Protein AF-A0A1Y1Q2P5-F1 (afdb_monomer_lite)

Radius of gyration: 17.31 Å; chains: 1; bounding box: 38×25×51 Å

pLDDT: mean 95.37, std 5.56, range [65.38, 98.75]

Sequence (125 aa):
LTSDKMLFQQLAELGGQLVKIHLMEAEIENDCSFPIKGSNLVEKLAYKEEKVYINQTQYFDHVTPEVWEFHIGGYQVGEKWLKDRKGRVLSFEDCSRYLYILAAIEQTRELMEKIDEMIGEFPIK

Secondary structure (DSSP, 8-state):
-TT-HHHHHHHHHHHHHHHHHHTT-S------B----S--B----EEETTEEESSSS-EEBS--HHHHT-EETTEEHHHHHHHTTTT-BPPHHHHHHHHHHHHHHHHHHHHHHHHHHHH-SSS--

Structure (mmCIF, N/CA/C/O backbone):
data_AF-A0A1Y1Q2P5-F1
#
_entry.id   AF-A0A1Y1Q2P5-F1
#
loop_
_atom_site.group_PDB
_atom_site.id
_atom_site.type_symbol
_atom_site.label_atom_id
_atom_site.label_alt_id
_atom_site.label_comp_id
_atom_site.label_asym_id
_atom_site.label_entity_id
_atom_site.label_seq_id
_atom_site.pdbx_PDB_ins_code
_atom_site.Cartn_x
_atom_site.Cartn_y
_atom_site.Cartn_z
_atom_site.occupancy
_atom_site.B_iso_or_equiv
_atom_site.auth_seq_id
_atom_site.auth_comp_id
_atom_site.auth_asym_id
_atom_site.auth_atom_id
_atom_site.pdbx_PDB_model_num
ATOM 1 N N . LEU A 1 1 ? 12.233 0.384 -29.157 1.00 71.00 1 LEU A N 1
ATOM 2 C CA . LEU A 1 1 ? 12.372 -0.420 -27.920 1.00 71.00 1 LEU A CA 1
ATOM 3 C C . LEU A 1 1 ? 13.257 -1.651 -28.103 1.00 71.00 1 LEU A C 1
ATOM 5 O O . LEU A 1 1 ? 14.401 -1.588 -27.705 1.00 71.00 1 LEU A O 1
ATOM 9 N N . THR A 1 2 ? 12.814 -2.741 -28.740 1.00 75.25 2 THR A N 1
ATOM 10 C CA . THR A 1 2 ? 13.632 -3.976 -28.847 1.00 75.25 2 THR A CA 1
ATOM 11 C C . THR A 1 2 ? 14.865 -3.851 -29.752 1.00 75.25 2 THR A C 1
ATOM 13 O O . THR A 1 2 ? 15.754 -4.697 -29.697 1.00 75.25 2 THR A O 1
ATOM 16 N N . SER A 1 3 ? 14.930 -2.803 -30.579 1.00 84.44 3 SER A N 1
ATOM 17 C CA . SER A 1 3 ? 16.108 -2.463 -31.388 1.00 84.44 3 SER A CA 1
ATOM 18 C C . SER A 1 3 ? 17.215 -1.774 -30.580 1.00 84.44 3 SER A C 1
ATOM 20 O O . SER A 1 3 ? 18.377 -1.857 -30.972 1.00 84.44 3 SER A O 1
ATOM 22 N N . ASP A 1 4 ? 16.872 -1.137 -29.455 1.00 90.31 4 ASP A N 1
ATOM 23 C CA . ASP A 1 4 ? 17.832 -0.574 -28.505 1.00 90.31 4 ASP A CA 1
ATOM 24 C C . ASP A 1 4 ? 18.022 -1.568 -27.354 1.00 90.31 4 ASP A C 1
ATOM 26 O O . ASP A 1 4 ? 17.183 -1.712 -26.462 1.00 90.31 4 ASP A O 1
ATOM 30 N N . LYS A 1 5 ? 19.135 -2.303 -27.404 1.00 92.44 5 LYS A N 1
ATOM 31 C CA . LYS A 1 5 ? 19.433 -3.351 -26.423 1.00 92.44 5 LYS A CA 1
ATOM 32 C C . LYS A 1 5 ? 19.681 -2.794 -25.027 1.00 92.44 5 LYS A C 1
ATOM 34 O O . LYS A 1 5 ? 19.350 -3.482 -24.065 1.00 92.44 5 LYS A O 1
ATOM 39 N N . MET A 1 6 ? 20.274 -1.606 -24.922 1.00 92.69 6 MET A N 1
ATOM 40 C CA . MET A 1 6 ? 20.595 -1.011 -23.628 1.00 92.69 6 MET A CA 1
ATOM 41 C C . MET A 1 6 ? 19.301 -0.582 -22.942 1.00 92.69 6 MET A C 1
ATOM 43 O O . MET A 1 6 ? 19.032 -1.027 -21.828 1.00 92.69 6 MET A O 1
ATOM 47 N N . LEU A 1 7 ? 18.451 0.155 -23.660 1.00 92.56 7 LEU A N 1
ATOM 48 C CA . LEU A 1 7 ? 17.138 0.554 -23.163 1.00 92.56 7 LEU A CA 1
ATOM 49 C C . LEU A 1 7 ? 16.291 -0.666 -22.770 1.00 92.56 7 LEU A C 1
ATOM 51 O O . LEU A 1 7 ? 15.708 -0.703 -21.689 1.00 92.56 7 LEU A O 1
ATOM 55 N N . PHE A 1 8 ? 16.256 -1.706 -23.610 1.00 93.81 8 PHE A N 1
ATOM 56 C CA . PHE A 1 8 ? 15.522 -2.934 -23.294 1.00 93.81 8 PHE A CA 1
ATOM 57 C C . PHE A 1 8 ? 16.014 -3.601 -22.001 1.00 93.81 8 PHE A C 1
ATOM 59 O O . PHE A 1 8 ? 15.196 -4.036 -21.193 1.00 93.81 8 PHE A O 1
ATOM 66 N N . GLN A 1 9 ? 17.332 -3.691 -21.797 1.00 94.88 9 GLN A N 1
ATOM 67 C CA . GLN A 1 9 ? 17.907 -4.296 -20.593 1.00 94.88 9 GLN A CA 1
ATOM 68 C C . GLN A 1 9 ? 17.539 -3.517 -19.330 1.00 94.88 9 GLN A C 1
ATOM 70 O O . GLN A 1 9 ? 17.131 -4.132 -18.346 1.00 94.88 9 GLN A O 1
ATOM 75 N N . GLN A 1 10 ? 17.628 -2.188 -19.369 1.00 95.31 10 GLN A N 1
ATOM 76 C CA . GLN A 1 10 ? 17.295 -1.353 -18.217 1.00 95.31 10 GLN A CA 1
ATOM 77 C C . GLN A 1 10 ? 15.798 -1.445 -17.866 1.00 95.31 10 GLN A C 1
ATOM 79 O O . GLN A 1 10 ? 15.442 -1.613 -16.701 1.00 95.31 10 GLN A O 1
ATOM 84 N N . LEU A 1 11 ? 14.911 -1.450 -18.867 1.00 95.69 11 LEU A N 1
ATOM 85 C CA . LEU A 1 11 ? 13.475 -1.650 -18.635 1.00 95.69 11 LEU A CA 1
ATOM 86 C C . LEU A 1 11 ? 13.151 -3.052 -18.110 1.00 95.69 11 LEU A C 1
ATOM 88 O O . LEU A 1 11 ? 12.273 -3.201 -17.263 1.00 95.69 11 LEU A O 1
ATOM 92 N N . ALA A 1 12 ? 13.849 -4.085 -18.589 1.00 96.50 12 ALA A N 1
ATOM 93 C CA . ALA A 1 12 ? 13.680 -5.444 -18.082 1.00 96.50 12 ALA A CA 1
ATOM 94 C C . ALA A 1 12 ? 14.093 -5.553 -16.605 1.00 96.50 12 ALA A C 1
ATOM 96 O O . ALA A 1 12 ? 13.442 -6.263 -15.838 1.00 96.50 12 ALA A O 1
ATOM 97 N N . GLU A 1 13 ? 15.135 -4.829 -16.192 1.00 97.56 13 GLU A N 1
ATOM 98 C CA . GLU A 1 13 ? 15.560 -4.755 -14.794 1.00 97.56 13 GLU A CA 1
ATOM 99 C C . GLU A 1 13 ? 14.506 -4.070 -13.913 1.00 97.56 13 GLU A C 1
ATOM 101 O O . GLU A 1 13 ? 14.092 -4.650 -12.907 1.00 97.56 13 GLU A O 1
ATOM 106 N N . LEU A 1 14 ? 14.005 -2.897 -14.318 1.00 97.69 14 LEU A N 1
ATOM 107 C CA . LEU A 1 14 ? 12.938 -2.183 -13.599 1.00 97.69 14 LEU A CA 1
ATOM 108 C C . LEU A 1 14 ? 11.642 -3.008 -13.529 1.00 97.69 14 LEU A C 1
ATOM 110 O O . LEU A 1 14 ? 11.034 -3.137 -12.465 1.00 97.69 14 LEU A O 1
ATOM 114 N N . GLY A 1 15 ? 11.253 -3.649 -14.633 1.00 97.50 15 GLY A N 1
ATOM 115 C CA . GLY A 1 15 ? 10.113 -4.566 -14.669 1.00 97.50 15 GLY A CA 1
ATOM 116 C C . GLY A 1 15 ? 10.299 -5.773 -13.745 1.00 97.50 15 GLY A C 1
ATOM 117 O O . GLY A 1 15 ? 9.358 -6.192 -13.073 1.00 97.50 15 GLY A O 1
ATOM 118 N N . GLY A 1 16 ? 11.520 -6.302 -13.643 1.00 98.19 16 GLY A N 1
ATOM 119 C CA . GLY A 1 16 ? 11.857 -7.359 -12.692 1.00 98.19 16 GLY A CA 1
ATOM 120 C C . GLY A 1 16 ? 11.700 -6.931 -11.230 1.00 98.19 16 GLY A C 1
ATOM 121 O O . GLY A 1 16 ? 11.269 -7.738 -10.405 1.00 98.19 16 GLY A O 1
ATOM 122 N N . GLN A 1 17 ? 12.000 -5.671 -10.900 1.00 98.12 17 GLN A N 1
ATOM 123 C CA . GLN A 1 17 ? 11.771 -5.119 -9.559 1.00 98.12 17 GLN A CA 1
ATOM 124 C C . GLN A 1 17 ? 10.273 -5.024 -9.246 1.00 98.12 17 GLN A C 1
ATOM 126 O O . GLN A 1 17 ? 9.847 -5.511 -8.198 1.00 98.12 17 GLN A O 1
ATOM 131 N N . LEU A 1 18 ? 9.467 -4.506 -10.181 1.00 97.88 18 LEU A N 1
ATOM 132 C CA . LEU A 1 18 ? 8.003 -4.470 -10.052 1.00 97.88 18 LEU A CA 1
ATOM 133 C C . LEU A 1 18 ? 7.414 -5.864 -9.797 1.00 97.88 18 LEU A C 1
ATOM 135 O O . LEU A 1 18 ? 6.610 -6.033 -8.883 1.00 97.88 18 LEU A O 1
ATOM 139 N N . VAL A 1 19 ? 7.860 -6.879 -10.548 1.00 98.19 19 VAL A N 1
ATOM 140 C CA . VAL A 1 19 ? 7.408 -8.269 -10.360 1.00 98.19 19 VAL A CA 1
ATOM 141 C C . VAL A 1 19 ? 7.696 -8.761 -8.941 1.00 98.19 19 VAL A C 1
ATOM 143 O O . VAL A 1 19 ? 6.795 -9.289 -8.292 1.00 98.19 19 VAL A O 1
ATOM 146 N N . LYS A 1 20 ? 8.916 -8.562 -8.429 1.00 98.31 20 LYS A N 1
ATOM 147 C CA . LYS A 1 20 ? 9.279 -8.989 -7.066 1.00 98.31 20 LYS A CA 1
ATOM 148 C C . LYS A 1 20 ? 8.437 -8.292 -5.999 1.00 98.31 20 LYS A C 1
ATOM 150 O O . LYS A 1 20 ? 7.997 -8.943 -5.055 1.00 98.31 20 LYS A O 1
ATOM 155 N N . ILE A 1 21 ? 8.185 -6.992 -6.157 1.00 97.75 21 ILE A N 1
ATOM 156 C CA . ILE A 1 21 ? 7.339 -6.216 -5.241 1.00 97.75 21 ILE A CA 1
ATOM 157 C C . ILE A 1 21 ? 5.902 -6.751 -5.264 1.00 97.75 21 ILE A C 1
ATOM 159 O O . ILE A 1 21 ? 5.322 -7.020 -4.214 1.00 97.75 21 ILE A O 1
ATOM 163 N N . HIS A 1 22 ? 5.317 -6.976 -6.442 1.00 96.06 22 HIS A N 1
ATOM 164 C CA . HIS A 1 22 ? 3.927 -7.445 -6.556 1.00 96.06 22 HIS A CA 1
ATOM 165 C C . HIS A 1 22 ? 3.729 -8.909 -6.149 1.00 96.06 22 HIS A C 1
ATOM 167 O O . HIS A 1 22 ? 2.619 -9.286 -5.774 1.00 96.06 22 HIS A O 1
ATOM 173 N N . LEU A 1 23 ? 4.791 -9.717 -6.159 1.00 97.19 23 LEU A N 1
ATOM 174 C CA . LEU A 1 23 ? 4.808 -11.062 -5.574 1.00 97.19 23 LEU A CA 1
ATOM 175 C C . LEU A 1 23 ? 5.082 -11.068 -4.061 1.00 97.19 23 LEU A C 1
ATOM 177 O O . LEU A 1 23 ? 5.024 -12.127 -3.441 1.00 97.19 23 LEU A O 1
ATOM 181 N N . MET A 1 24 ? 5.332 -9.902 -3.457 1.00 95.88 24 MET A N 1
ATOM 182 C CA . MET A 1 24 ? 5.745 -9.752 -2.059 1.00 95.88 24 MET A CA 1
ATOM 183 C C . MET A 1 24 ? 7.078 -10.444 -1.718 1.00 95.88 24 MET A C 1
ATOM 185 O O . MET A 1 24 ? 7.297 -10.867 -0.585 1.00 95.88 24 MET A O 1
ATOM 189 N N . GLU A 1 25 ? 7.970 -10.571 -2.699 1.00 96.56 25 GLU A N 1
ATOM 190 C CA . GLU A 1 25 ? 9.293 -11.197 -2.559 1.00 96.56 25 GLU A CA 1
ATOM 191 C C . GLU A 1 25 ? 10.408 -10.170 -2.307 1.00 96.56 25 GLU A C 1
ATOM 193 O O . GLU A 1 25 ? 11.544 -10.541 -2.015 1.00 96.56 25 GLU A O 1
ATOM 198 N N . ALA A 1 26 ? 10.104 -8.877 -2.441 1.00 95.69 26 ALA A N 1
ATOM 199 C CA . ALA A 1 26 ? 11.033 -7.794 -2.149 1.00 95.69 26 ALA A CA 1
ATOM 200 C C . ALA A 1 26 ? 10.927 -7.358 -0.682 1.00 95.69 26 ALA A C 1
ATOM 202 O O . ALA A 1 26 ? 9.825 -7.150 -0.175 1.00 95.69 26 ALA A O 1
ATOM 203 N N . GLU A 1 27 ? 12.066 -7.151 -0.027 1.00 93.00 27 GLU A N 1
ATOM 204 C CA . GLU A 1 27 ? 12.124 -6.404 1.229 1.00 93.00 27 GLU A CA 1
ATOM 205 C C . GLU A 1 27 ? 12.022 -4.910 0.904 1.00 93.00 27 GLU A C 1
ATOM 207 O O . GLU A 1 27 ? 12.857 -4.375 0.175 1.00 93.00 27 GLU A O 1
ATOM 212 N N . ILE A 1 28 ? 10.970 -4.257 1.398 1.00 92.75 28 ILE A N 1
ATOM 213 C CA . ILE A 1 28 ? 10.696 -2.838 1.152 1.00 92.75 28 ILE A CA 1
ATOM 214 C C . ILE A 1 28 ? 10.493 -2.115 2.478 1.00 92.75 28 ILE A C 1
ATOM 216 O O . ILE A 1 28 ? 9.847 -2.637 3.391 1.00 92.75 28 ILE A O 1
ATOM 220 N N . GLU A 1 29 ? 11.060 -0.916 2.576 1.00 89.00 29 GLU A N 1
ATOM 221 C CA . GLU A 1 29 ? 10.822 -0.028 3.709 1.00 89.00 29 GLU A CA 1
ATOM 222 C C . GLU A 1 29 ? 9.381 0.485 3.681 1.00 89.00 29 GLU A C 1
ATOM 224 O O . GLU A 1 29 ? 8.762 0.612 2.622 1.00 89.00 29 GLU A O 1
ATOM 229 N N . ASN A 1 30 ? 8.827 0.720 4.868 1.00 86.44 30 ASN A N 1
ATOM 230 C CA . ASN A 1 30 ? 7.452 1.150 5.026 1.00 86.44 30 ASN A CA 1
ATOM 231 C C . ASN A 1 30 ? 7.320 2.116 6.199 1.00 86.44 30 ASN A C 1
ATOM 233 O O . ASN A 1 30 ? 7.515 1.718 7.348 1.00 86.44 30 ASN A O 1
ATOM 237 N N . ASP A 1 31 ? 6.918 3.345 5.897 1.00 91.75 31 ASP A N 1
ATOM 238 C CA . ASP A 1 31 ? 6.654 4.376 6.901 1.00 91.75 31 ASP A CA 1
ATOM 239 C C . ASP A 1 31 ? 5.249 4.256 7.514 1.00 91.75 31 ASP A C 1
ATOM 241 O O . ASP A 1 31 ? 4.975 4.801 8.588 1.00 91.75 31 ASP A O 1
ATOM 245 N N . CYS A 1 32 ? 4.346 3.509 6.868 1.00 96.88 32 CYS A N 1
ATOM 246 C CA . CYS A 1 32 ? 3.007 3.271 7.388 1.00 96.88 32 CYS A CA 1
ATOM 247 C C . CYS A 1 32 ? 3.045 2.372 8.627 1.00 96.88 32 CYS A C 1
ATOM 249 O O . CYS A 1 32 ? 3.832 1.429 8.740 1.00 96.88 32 CYS A O 1
ATOM 251 N N . SER A 1 33 ? 2.101 2.587 9.541 1.00 97.44 33 SER A N 1
ATOM 252 C CA . SER A 1 33 ? 1.968 1.755 10.741 1.00 97.44 33 SER A CA 1
ATOM 253 C C . SER A 1 33 ? 0.510 1.471 11.093 1.00 97.44 33 SER A C 1
ATOM 255 O O . SER A 1 33 ? -0.402 2.117 10.592 1.00 97.44 33 SER A O 1
ATOM 257 N N . PHE A 1 34 ? 0.268 0.485 11.961 1.00 98.06 34 PHE A N 1
ATOM 258 C CA . PHE A 1 34 ? -1.063 0.191 12.509 1.00 98.06 34 PHE A CA 1
ATOM 259 C C . PHE A 1 34 ? -1.011 0.215 14.048 1.00 98.06 34 PHE A C 1
ATOM 261 O O . PHE A 1 34 ? -0.923 -0.839 14.686 1.00 98.06 34 PHE A O 1
ATOM 268 N N . PRO A 1 35 ? -0.972 1.411 14.669 1.00 97.50 35 PRO A N 1
ATOM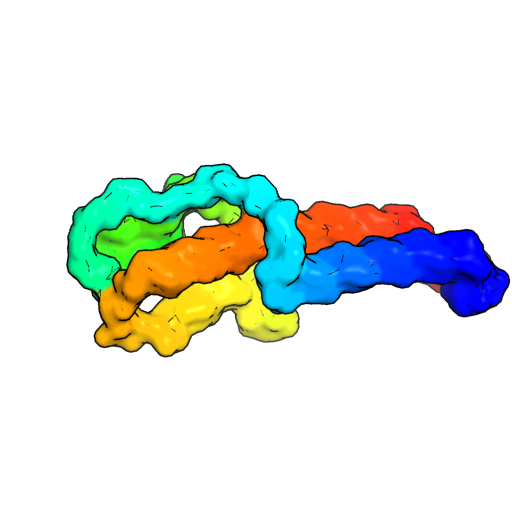 269 C CA . PRO A 1 35 ? -0.517 1.554 16.055 1.00 97.50 35 PRO A CA 1
ATOM 270 C C . PRO A 1 35 ? -1.605 1.278 17.103 1.00 97.50 35 PRO A C 1
ATOM 272 O O . PRO A 1 35 ? -1.299 0.965 18.257 1.00 97.50 35 PRO A O 1
ATOM 275 N N . ILE A 1 36 ? -2.884 1.396 16.735 1.00 97.88 36 ILE A N 1
ATOM 276 C CA . ILE A 1 36 ? -3.994 1.338 17.693 1.00 97.88 36 ILE A CA 1
ATOM 277 C C . ILE A 1 36 ? -4.495 -0.100 17.855 1.00 97.88 36 ILE A C 1
ATOM 279 O O . ILE A 1 36 ? -5.106 -0.675 16.952 1.00 97.88 36 ILE A O 1
ATOM 283 N N . LYS A 1 37 ? -4.293 -0.669 19.047 1.00 96.12 37 LYS A N 1
ATOM 284 C CA . LYS A 1 37 ? -4.867 -1.969 19.432 1.00 96.12 37 LYS A CA 1
ATOM 285 C C . LYS A 1 37 ? -6.387 -1.872 19.583 1.00 96.12 37 LYS A C 1
ATOM 287 O O . LYS A 1 37 ? -6.906 -0.867 20.061 1.00 96.12 37 LYS A O 1
ATOM 292 N N . GLY A 1 38 ? -7.094 -2.945 19.244 1.00 96.94 38 GLY A N 1
ATOM 293 C CA . GLY A 1 38 ? -8.550 -2.989 19.325 1.00 96.94 38 GLY A CA 1
ATOM 294 C C . GLY A 1 38 ? -9.124 -4.269 18.729 1.00 96.94 38 GLY A C 1
ATOM 295 O O . GLY A 1 38 ? -8.476 -5.313 18.756 1.00 96.94 38 GLY A O 1
ATOM 296 N N . SER A 1 39 ? -10.349 -4.185 18.208 1.00 97.69 39 SER A N 1
ATOM 297 C CA . SER A 1 39 ? -11.070 -5.330 17.636 1.00 97.69 39 SER A CA 1
ATOM 298 C C . SER A 1 39 ? -10.496 -5.802 16.304 1.00 97.69 39 SER A C 1
ATOM 300 O O . SER A 1 39 ? -10.765 -6.930 15.903 1.00 97.69 39 SER A O 1
ATOM 302 N N . ASN A 1 40 ? -9.766 -4.932 15.600 1.00 98.12 40 ASN A N 1
ATOM 303 C CA . ASN A 1 40 ? -9.316 -5.102 14.218 1.00 98.12 40 ASN A CA 1
ATOM 304 C C . ASN A 1 40 ? -10.467 -5.388 13.237 1.00 98.12 40 ASN A C 1
ATOM 306 O O . ASN A 1 40 ? -10.238 -5.889 12.137 1.00 98.12 40 ASN A O 1
ATOM 310 N N . LEU A 1 41 ? -11.710 -5.095 13.627 1.00 98.56 41 LEU A N 1
ATOM 311 C CA . LEU A 1 41 ? -12.880 -5.287 12.784 1.00 98.56 41 LEU A CA 1
ATOM 312 C C . LEU A 1 41 ? -12.935 -4.173 11.738 1.00 98.56 41 LEU A C 1
ATOM 314 O O . LEU A 1 41 ? -12.930 -2.990 12.087 1.00 98.56 41 LEU A O 1
ATOM 318 N N . VAL A 1 42 ? -13.018 -4.557 10.465 1.00 98.62 42 VAL A N 1
ATOM 319 C CA . VAL A 1 42 ? -13.252 -3.615 9.368 1.00 98.62 42 VAL A CA 1
ATOM 320 C C . VAL A 1 42 ? -14.745 -3.309 9.294 1.00 98.62 42 VAL A C 1
ATOM 322 O O . VAL A 1 42 ? -15.540 -4.136 8.850 1.00 98.62 42 VAL A O 1
ATOM 325 N N . GLU A 1 43 ? -15.141 -2.113 9.709 1.00 98.19 43 GLU A N 1
ATOM 326 C CA . GLU A 1 43 ? -16.546 -1.704 9.794 1.00 98.19 43 GLU A CA 1
ATOM 327 C C . GLU A 1 43 ? -16.882 -0.633 8.763 1.00 98.19 43 GLU A C 1
ATOM 329 O O . GLU A 1 43 ? -17.721 -0.825 7.875 1.00 98.19 43 GLU A O 1
ATOM 334 N N . LYS A 1 44 ? -16.218 0.516 8.878 1.00 96.88 44 LYS A N 1
ATOM 335 C CA . LYS A 1 44 ? -16.445 1.681 8.035 1.00 96.88 44 LYS A CA 1
ATOM 336 C C . LYS A 1 44 ? -15.113 2.357 7.783 1.00 96.88 44 LYS A C 1
ATOM 338 O O . LYS A 1 44 ? -14.468 2.818 8.718 1.00 96.88 44 LYS A O 1
ATOM 343 N N . LEU A 1 45 ? -14.765 2.438 6.504 1.00 97.81 45 LEU A N 1
ATOM 344 C CA . LEU A 1 45 ? -13.568 3.135 6.074 1.00 97.81 45 LEU A CA 1
ATOM 345 C C . LEU A 1 45 ? -13.775 4.645 6.137 1.00 97.81 45 LEU A C 1
ATOM 347 O O . LEU A 1 45 ? -14.850 5.146 5.788 1.00 97.81 45 LEU A O 1
ATOM 351 N N . ALA A 1 46 ? -12.742 5.355 6.568 1.00 98.19 46 ALA A N 1
ATOM 352 C CA . ALA A 1 46 ? -12.637 6.799 6.440 1.00 98.19 46 ALA A CA 1
ATOM 353 C C . ALA A 1 46 ? -11.169 7.173 6.251 1.00 98.19 46 ALA A C 1
ATOM 355 O O . ALA A 1 46 ? -10.309 6.638 6.945 1.00 98.19 46 ALA A O 1
ATOM 356 N N . TYR A 1 47 ? -10.898 8.098 5.340 1.00 98.56 47 TYR A N 1
ATOM 357 C CA . TYR A 1 47 ? -9.566 8.655 5.151 1.00 98.56 47 TYR A CA 1
ATOM 358 C C . TYR A 1 47 ? -9.556 10.115 5.597 1.00 98.56 47 TYR A C 1
ATOM 360 O O . TYR A 1 47 ? -10.431 10.884 5.194 1.00 98.56 47 TYR A O 1
ATOM 368 N N . LYS A 1 48 ? -8.626 10.477 6.482 1.00 98.12 48 LYS A N 1
ATOM 369 C CA . LYS A 1 48 ? -8.415 11.852 6.963 1.00 98.12 48 LYS A CA 1
ATOM 370 C C . LYS A 1 48 ? -7.038 11.965 7.602 1.00 98.12 48 LYS A C 1
ATOM 372 O O . LYS A 1 48 ? -6.625 11.018 8.258 1.00 98.12 48 LYS A O 1
ATOM 377 N N . GLU A 1 49 ? -6.380 13.115 7.467 1.00 97.19 49 GLU A N 1
ATOM 378 C CA . GLU A 1 49 ? -5.088 13.388 8.129 1.00 97.19 49 GLU A CA 1
ATOM 379 C C . GLU A 1 49 ? -4.057 12.264 7.901 1.00 97.19 49 GLU A C 1
ATOM 381 O O . GLU A 1 49 ? -3.454 11.784 8.856 1.00 97.19 49 GLU A O 1
ATOM 386 N N . GLU A 1 50 ? -3.939 11.784 6.654 1.00 98.06 50 GLU A N 1
ATOM 387 C CA . GLU A 1 50 ? -3.045 10.674 6.262 1.00 98.06 50 GLU A CA 1
ATOM 388 C C . GLU A 1 50 ? -3.301 9.352 7.005 1.00 98.06 50 GLU A C 1
ATOM 390 O O . GLU A 1 50 ? -2.443 8.476 7.096 1.00 98.06 50 GLU A O 1
ATOM 395 N N . LYS A 1 51 ? -4.519 9.176 7.526 1.00 98.62 51 LYS A N 1
ATOM 396 C CA . LYS A 1 51 ? -4.936 7.976 8.250 1.00 98.62 51 LYS A CA 1
ATOM 397 C C . LYS A 1 51 ? -6.087 7.286 7.554 1.00 98.62 51 LYS A C 1
ATOM 399 O O . LYS A 1 51 ? -7.130 7.893 7.296 1.00 98.62 51 LYS A O 1
ATOM 404 N N . VAL A 1 52 ? -5.935 5.982 7.339 1.00 98.62 52 VAL A N 1
ATOM 405 C CA . VAL A 1 52 ? -6.987 5.098 6.826 1.00 98.62 52 VAL A CA 1
ATOM 406 C C . VAL A 1 52 ? -7.628 4.366 7.995 1.00 98.62 52 VAL A C 1
ATOM 408 O O . VAL A 1 52 ? -7.129 3.347 8.471 1.00 98.62 52 VAL A O 1
ATOM 411 N N . TYR A 1 53 ? -8.756 4.882 8.462 1.00 98.75 53 TYR A N 1
ATOM 412 C CA . TYR A 1 53 ? -9.557 4.261 9.507 1.00 98.75 53 TYR A CA 1
ATOM 413 C C . TYR A 1 53 ? -10.246 3.008 8.978 1.00 98.75 53 TYR A C 1
ATOM 415 O O . TYR A 1 53 ? -10.868 3.047 7.919 1.00 98.75 53 TYR A O 1
ATOM 423 N N . ILE A 1 54 ? -10.180 1.914 9.740 1.00 98.62 54 ILE A N 1
ATOM 424 C CA . ILE A 1 54 ? -10.960 0.693 9.475 1.00 98.62 54 ILE A CA 1
ATOM 425 C C . ILE A 1 54 ? -12.250 0.640 10.303 1.00 98.62 54 ILE A C 1
ATOM 427 O O . ILE A 1 54 ? -13.201 -0.058 9.945 1.00 98.62 54 ILE A O 1
ATOM 431 N N . ASN A 1 55 ? -12.286 1.396 11.401 1.00 98.38 55 ASN A N 1
ATOM 432 C CA . ASN A 1 55 ? -13.426 1.592 12.290 1.00 98.38 55 ASN A CA 1
ATOM 433 C C . ASN A 1 55 ? -13.292 2.948 13.016 1.00 98.38 55 ASN A C 1
ATOM 435 O O . ASN A 1 55 ? -12.512 3.802 12.601 1.00 98.38 55 ASN A O 1
ATOM 439 N N . GLN A 1 56 ? -14.065 3.188 14.079 1.00 97.69 56 GLN A N 1
ATOM 440 C CA . GLN A 1 56 ? -14.082 4.496 14.753 1.00 97.69 56 GLN A CA 1
ATOM 441 C C . GLN A 1 56 ? -12.751 4.883 15.418 1.00 97.69 56 GLN A C 1
ATOM 443 O O . GLN A 1 56 ? -12.506 6.074 15.612 1.00 97.69 56 GLN A O 1
ATOM 448 N N . THR A 1 57 ? -11.913 3.912 15.790 1.00 97.81 57 THR A N 1
ATOM 449 C CA . THR A 1 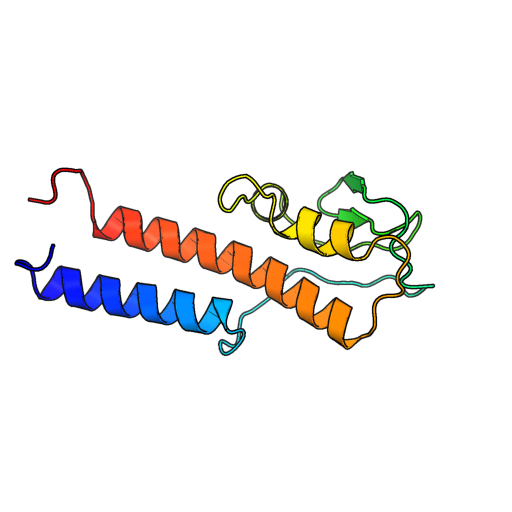57 ? -10.722 4.149 16.622 1.00 97.81 57 THR A CA 1
ATOM 450 C C . THR A 1 57 ? -9.424 3.695 15.968 1.00 97.81 57 THR A C 1
ATOM 452 O O . THR A 1 57 ? -8.390 4.317 16.196 1.00 97.81 57 THR A O 1
ATOM 455 N N . GLN A 1 58 ? -9.460 2.636 15.159 1.00 98.69 58 GLN A N 1
ATOM 456 C CA . GLN A 1 58 ? -8.272 2.016 14.583 1.00 98.69 58 GLN A CA 1
ATOM 457 C C . GLN A 1 58 ? -8.046 2.456 13.143 1.00 98.69 58 GLN A C 1
ATOM 459 O O . GLN A 1 58 ? -8.980 2.498 12.335 1.00 98.69 58 GLN A O 1
ATOM 464 N N . TYR A 1 59 ? -6.786 2.734 12.822 1.00 98.75 59 TYR A N 1
ATOM 465 C CA . TYR A 1 59 ? -6.367 3.247 11.529 1.00 98.75 59 TYR A CA 1
ATOM 466 C C . TYR A 1 59 ? -4.951 2.798 11.171 1.00 98.75 59 TYR A C 1
ATOM 468 O O . TYR A 1 59 ? -4.137 2.531 12.058 1.00 98.75 59 TYR A O 1
ATOM 476 N N . PHE A 1 60 ? -4.678 2.744 9.870 1.00 98.62 60 PHE A N 1
ATOM 477 C CA . PHE A 1 60 ? -3.321 2.751 9.334 1.00 98.62 60 PHE A CA 1
ATOM 478 C C . PHE A 1 60 ? -2.846 4.203 9.246 1.00 98.62 60 PHE A C 1
ATOM 480 O O . PHE A 1 60 ? -3.586 5.041 8.733 1.00 98.62 60 PHE A O 1
ATOM 487 N N . ASP A 1 61 ? -1.680 4.493 9.814 1.00 98.50 61 ASP A N 1
ATOM 488 C CA . ASP A 1 61 ? -1.078 5.828 9.911 1.00 98.50 61 ASP A CA 1
ATOM 489 C C . ASP A 1 61 ? -0.057 6.062 8.792 1.00 98.50 61 ASP A C 1
ATOM 491 O O . ASP A 1 61 ? 0.449 5.088 8.230 1.00 98.50 61 ASP A O 1
ATOM 495 N N . HIS A 1 62 ? 0.261 7.331 8.523 1.00 98.00 62 HIS A N 1
ATOM 496 C CA . HIS A 1 62 ? 1.221 7.778 7.498 1.00 98.00 62 HIS A CA 1
ATOM 497 C C . HIS A 1 62 ? 0.918 7.289 6.072 1.00 98.00 62 HIS A C 1
ATOM 499 O O . HIS A 1 62 ? 1.820 7.028 5.281 1.00 98.00 62 HIS A O 1
ATOM 505 N N . VAL A 1 63 ? -0.365 7.171 5.726 1.00 98.25 63 VAL A N 1
ATOM 506 C CA . VAL A 1 63 ? 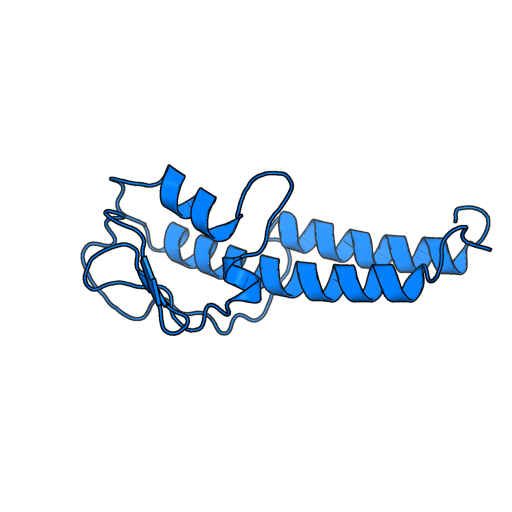-0.806 6.842 4.368 1.00 98.25 63 VAL A CA 1
ATOM 507 C C . VAL A 1 63 ? -0.988 8.137 3.585 1.00 98.25 63 VAL A C 1
ATOM 509 O O . VAL A 1 63 ? -2.003 8.823 3.748 1.00 98.25 63 VAL A O 1
ATOM 512 N N . THR A 1 64 ? -0.020 8.473 2.735 1.00 97.69 64 THR A N 1
ATOM 513 C CA . THR A 1 64 ? -0.065 9.686 1.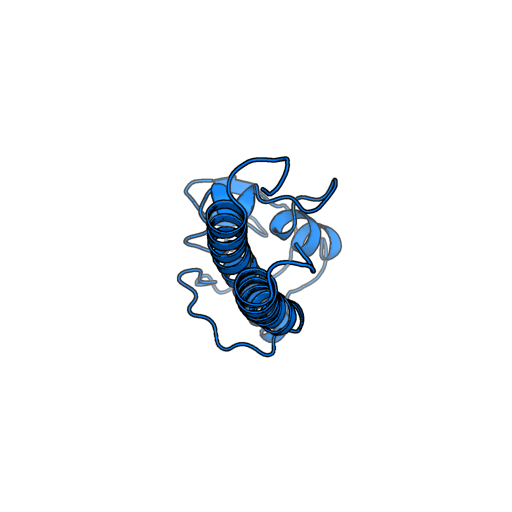906 1.00 97.69 64 THR A CA 1
ATOM 514 C C . THR A 1 64 ? -1.262 9.670 0.942 1.00 97.69 64 THR A C 1
ATOM 516 O O . THR A 1 64 ? -1.775 8.591 0.602 1.00 97.69 64 THR A O 1
ATOM 519 N N . PRO A 1 65 ? -1.749 10.843 0.494 1.00 97.81 65 PRO A N 1
ATOM 520 C CA . PRO A 1 65 ? -2.838 10.916 -0.476 1.00 97.81 65 PRO A CA 1
ATOM 521 C C . PRO A 1 65 ? -2.516 10.160 -1.761 1.00 97.81 65 PRO A C 1
ATOM 523 O O . PRO A 1 65 ? -3.373 9.458 -2.286 1.00 97.81 65 PRO A O 1
ATOM 526 N N . GLU A 1 66 ? -1.274 10.226 -2.229 1.00 96.81 66 GLU A N 1
ATOM 527 C CA . GLU A 1 66 ? -0.844 9.586 -3.463 1.00 96.81 66 GLU A CA 1
ATOM 528 C C . GLU A 1 66 ? -0.874 8.055 -3.365 1.00 96.81 66 GLU A C 1
ATOM 530 O O . GLU A 1 66 ? -1.263 7.393 -4.328 1.00 96.81 66 GLU A O 1
ATOM 535 N N . VAL A 1 67 ? -0.534 7.482 -2.201 1.00 97.44 67 VAL A N 1
ATOM 536 C CA . VAL A 1 67 ? -0.695 6.042 -1.935 1.00 97.44 67 VAL A CA 1
ATOM 537 C C . VAL A 1 67 ? -2.170 5.678 -1.831 1.00 97.44 67 VAL A C 1
ATOM 539 O O . VAL A 1 67 ? -2.614 4.676 -2.401 1.00 97.44 67 VAL A O 1
ATOM 542 N N . TRP A 1 68 ? -2.946 6.470 -1.087 1.00 98.00 68 TRP A N 1
ATOM 543 C CA . TRP A 1 68 ? -4.355 6.173 -0.860 1.00 98.00 68 TRP A CA 1
ATOM 544 C C . TRP A 1 68 ? -5.154 6.224 -2.159 1.00 98.00 68 TRP A C 1
ATOM 546 O O . TRP A 1 68 ? -5.924 5.303 -2.427 1.00 98.00 68 TRP A O 1
ATOM 556 N N . GLU A 1 69 ? -4.954 7.259 -2.969 1.00 97.56 69 GLU A N 1
ATOM 557 C CA . GLU A 1 69 ? -5.663 7.528 -4.221 1.00 97.56 69 GLU A CA 1
ATOM 558 C C . GLU A 1 69 ? -5.081 6.763 -5.419 1.00 97.56 69 GLU A C 1
ATOM 560 O O . GLU A 1 69 ? -5.578 6.908 -6.536 1.00 97.56 69 GLU A O 1
ATOM 565 N N . PHE A 1 70 ? -4.068 5.913 -5.225 1.00 97.81 70 PHE A N 1
ATOM 566 C CA . PHE A 1 70 ? -3.468 5.151 -6.316 1.00 97.81 70 PHE A CA 1
ATOM 567 C C . PHE A 1 70 ? -4.441 4.125 -6.919 1.00 97.81 70 PHE A C 1
ATOM 569 O O . PHE A 1 70 ? -5.052 3.308 -6.216 1.00 97.81 70 PHE A O 1
ATOM 576 N N . HIS A 1 71 ? -4.544 4.134 -8.251 1.00 97.38 71 HIS A N 1
ATOM 577 C CA . HIS A 1 71 ? -5.434 3.262 -9.010 1.00 97.38 71 HIS A CA 1
ATOM 578 C C . HIS A 1 71 ? -4.672 2.322 -9.942 1.00 97.38 71 HIS A C 1
ATOM 580 O O . HIS A 1 71 ? -3.754 2.728 -10.649 1.00 97.38 71 HIS A O 1
ATOM 586 N N . ILE A 1 72 ? -5.143 1.077 -10.025 1.00 92.44 72 ILE A N 1
ATOM 587 C CA . ILE A 1 72 ? -4.811 0.160 -11.118 1.00 92.44 72 ILE A CA 1
ATOM 588 C C . ILE A 1 72 ? -6.117 -0.200 -11.822 1.00 92.44 72 ILE A C 1
ATOM 590 O O . ILE A 1 72 ? -7.015 -0.825 -11.248 1.00 92.44 72 ILE A O 1
ATOM 594 N N . GLY A 1 73 ? -6.243 0.233 -13.078 1.00 91.44 73 GLY A N 1
ATOM 595 C CA . GLY A 1 73 ? -7.517 0.189 -13.790 1.00 91.44 73 GLY A CA 1
ATOM 596 C C . GLY A 1 73 ? -8.585 1.010 -13.058 1.00 91.44 73 GLY A C 1
ATOM 597 O O . GLY A 1 73 ? -8.336 2.135 -12.643 1.00 91.44 73 GLY A O 1
ATOM 598 N N . GLY A 1 74 ? -9.781 0.445 -12.882 1.00 94.19 74 GLY A N 1
ATOM 599 C CA . GLY A 1 74 ? -10.890 1.111 -12.186 1.00 94.19 74 GLY A CA 1
ATOM 600 C C . GLY A 1 74 ? -10.879 0.982 -10.658 1.00 94.19 74 GLY A C 1
ATOM 601 O O . GLY A 1 74 ? -11.879 1.328 -10.031 1.00 94.19 74 GLY A O 1
ATOM 602 N N . TYR A 1 75 ? -9.819 0.433 -10.055 1.00 95.56 75 TYR A N 1
ATOM 603 C CA . TYR A 1 75 ? -9.770 0.154 -8.619 1.00 95.56 75 TYR A CA 1
ATOM 604 C C . TYR A 1 75 ? -8.725 0.998 -7.900 1.00 95.56 75 TYR A C 1
ATOM 606 O O . TYR A 1 75 ? -7.539 0.901 -8.207 1.00 95.56 75 TYR A O 1
ATOM 614 N N . GLN A 1 76 ? -9.167 1.719 -6.869 1.00 97.88 76 GLN A N 1
ATOM 615 C CA . GLN A 1 76 ? -8.297 2.270 -5.836 1.00 97.88 76 GLN A CA 1
ATOM 616 C C . GLN A 1 76 ? -7.763 1.117 -4.975 1.00 97.88 76 GLN A C 1
ATOM 618 O O . GLN A 1 76 ? -8.529 0.469 -4.253 1.00 97.88 76 GLN A O 1
ATOM 623 N N . VAL A 1 77 ? -6.472 0.805 -5.092 1.00 96.81 77 VAL A N 1
ATOM 624 C CA . VAL A 1 77 ? -5.914 -0.488 -4.647 1.00 96.81 77 VAL A CA 1
ATOM 625 C C . VAL A 1 77 ? -6.033 -0.675 -3.131 1.00 96.81 77 VAL A C 1
ATOM 627 O O . VAL A 1 77 ? -6.580 -1.686 -2.677 1.00 96.81 77 VAL A O 1
ATOM 630 N N . GLY A 1 78 ? -5.581 0.313 -2.349 1.00 97.19 78 GLY A N 1
ATOM 631 C CA . GLY A 1 78 ? -5.636 0.266 -0.883 1.00 97.19 78 GLY A CA 1
ATOM 632 C C . GLY A 1 78 ? -7.072 0.171 -0.358 1.00 97.19 78 GLY A C 1
ATOM 633 O O . GLY A 1 78 ? -7.411 -0.710 0.436 1.00 97.19 78 GLY A O 1
ATOM 634 N N . GLU A 1 79 ? -7.965 1.012 -0.882 1.00 98.06 79 GLU A N 1
ATOM 635 C CA . GLU A 1 79 ? -9.372 1.020 -0.477 1.00 98.06 79 GLU A CA 1
ATOM 636 C C . GLU A 1 79 ? -10.082 -0.297 -0.821 1.00 98.06 79 GLU A C 1
ATOM 638 O O . GLU A 1 79 ? -10.800 -0.859 0.016 1.00 98.06 79 GLU A O 1
ATOM 643 N N . LYS A 1 80 ? -9.871 -0.825 -2.034 1.00 97.94 80 LYS A N 1
ATOM 644 C CA . LYS A 1 80 ? -10.491 -2.074 -2.490 1.00 97.94 80 LYS A CA 1
ATOM 645 C C . LYS A 1 80 ? -10.140 -3.240 -1.569 1.00 97.94 80 LYS A C 1
ATOM 647 O O . LYS A 1 80 ? -11.034 -4.005 -1.200 1.00 97.94 80 LYS A O 1
ATOM 652 N N . TRP A 1 81 ? -8.875 -3.350 -1.159 1.00 98.12 81 TRP A N 1
ATOM 653 C CA . TRP A 1 81 ? -8.405 -4.435 -0.295 1.00 98.12 81 TRP A CA 1
ATOM 654 C C . TRP A 1 81 ? -9.135 -4.471 1.054 1.00 98.12 81 TRP A C 1
ATOM 656 O O . TRP A 1 81 ? -9.512 -5.551 1.528 1.00 98.12 81 TRP A O 1
ATOM 666 N N . LEU A 1 82 ? -9.365 -3.296 1.651 1.00 98.38 82 LEU A N 1
ATOM 667 C CA . LEU A 1 82 ? -10.104 -3.155 2.906 1.00 98.38 82 LEU A CA 1
ATOM 668 C C . LEU A 1 82 ? -11.611 -3.347 2.705 1.00 98.38 82 LEU A C 1
ATOM 670 O O . LEU A 1 82 ? -12.250 -4.035 3.503 1.00 98.38 82 LEU A O 1
ATOM 674 N N . LYS A 1 83 ? -12.191 -2.804 1.625 1.00 97.56 83 LYS A N 1
ATOM 675 C CA . LYS A 1 83 ? -13.618 -2.985 1.294 1.00 97.56 83 LYS A CA 1
ATOM 676 C C . LYS A 1 83 ? -13.994 -4.461 1.172 1.00 97.56 83 LYS A C 1
ATOM 678 O O . LYS A 1 83 ? -15.020 -4.866 1.716 1.00 97.56 83 LYS A O 1
ATOM 683 N N . ASP A 1 84 ? -13.141 -5.275 0.554 1.00 97.75 84 ASP A N 1
ATOM 684 C CA . ASP A 1 84 ? -13.357 -6.723 0.399 1.00 97.75 84 ASP A CA 1
ATOM 685 C C . ASP A 1 84 ? -13.313 -7.504 1.721 1.00 97.75 84 ASP A C 1
ATOM 687 O O . ASP A 1 84 ? -13.713 -8.671 1.789 1.00 97.75 84 ASP A O 1
ATOM 691 N N . ARG A 1 85 ? -12.840 -6.856 2.788 1.00 98.19 85 ARG A N 1
ATOM 692 C CA . ARG A 1 85 ? -12.745 -7.402 4.145 1.00 98.19 85 ARG A CA 1
ATOM 693 C C . ARG A 1 85 ? -13.735 -6.768 5.113 1.00 98.19 85 ARG A C 1
ATOM 695 O O . ARG A 1 85 ? -13.677 -7.065 6.302 1.00 98.19 85 ARG A O 1
ATOM 702 N N . LYS A 1 86 ? -14.675 -5.951 4.634 1.00 98.12 86 LYS A N 1
ATOM 703 C CA . LYS A 1 86 ? -15.735 -5.391 5.477 1.00 98.12 86 LYS A CA 1
ATOM 704 C C . LYS A 1 86 ? -16.483 -6.503 6.227 1.00 98.12 86 LYS A C 1
ATOM 706 O O . LYS A 1 86 ? -16.896 -7.498 5.635 1.00 98.12 86 LYS A O 1
ATOM 711 N N . GLY A 1 87 ? -16.651 -6.322 7.535 1.00 98.25 87 GLY A N 1
ATOM 712 C CA . GLY A 1 87 ? -17.248 -7.292 8.454 1.00 98.25 87 GLY A CA 1
ATOM 713 C C . GLY A 1 87 ? -16.291 -8.382 8.949 1.00 98.25 87 GLY A C 1
ATOM 714 O O . GLY A 1 87 ? -16.735 -9.282 9.658 1.00 98.25 87 GLY A O 1
ATOM 715 N N . ARG A 1 88 ? -15.000 -8.332 8.593 1.00 98.31 88 ARG A N 1
ATOM 716 C CA . ARG A 1 88 ? -13.980 -9.297 9.034 1.00 98.31 88 ARG A CA 1
ATOM 717 C C . ARG A 1 88 ? -13.015 -8.662 10.029 1.00 98.31 88 ARG A C 1
ATOM 719 O O . ARG A 1 88 ? -12.737 -7.465 9.962 1.00 98.31 88 ARG A O 1
ATOM 726 N N . VAL A 1 89 ? -12.498 -9.487 10.935 1.00 98.62 89 VAL A N 1
ATOM 727 C CA . VAL A 1 89 ? -11.413 -9.129 11.855 1.00 98.62 89 VAL A CA 1
ATOM 728 C C . VAL A 1 89 ? -10.082 -9.369 11.148 1.00 98.62 89 VAL A C 1
ATOM 730 O O . VAL A 1 89 ? -9.844 -10.481 10.678 1.00 98.62 89 VAL A O 1
ATOM 733 N N . LEU A 1 90 ? -9.229 -8.347 11.064 1.00 98.62 90 LEU A N 1
ATOM 734 C CA . LEU A 1 90 ? -7.887 -8.483 10.498 1.00 98.62 90 LEU A CA 1
ATOM 735 C C . LEU A 1 90 ? -6.970 -9.214 11.480 1.00 98.62 90 LEU A C 1
ATOM 737 O O . LEU A 1 90 ? -6.821 -8.817 12.644 1.00 98.62 90 LEU A O 1
ATOM 741 N N . SER A 1 91 ? -6.341 -10.280 10.993 1.00 98.38 91 SER A N 1
ATOM 742 C CA . SER A 1 91 ? -5.252 -10.945 11.703 1.00 98.38 91 SER A CA 1
ATOM 743 C C . SER A 1 91 ? -3.987 -10.078 11.708 1.00 98.38 91 SER A C 1
ATOM 745 O O . SER A 1 91 ? -3.877 -9.097 10.974 1.00 98.38 91 SER A O 1
ATOM 747 N N . PHE A 1 92 ? -2.997 -10.456 12.518 1.00 96.69 92 PHE A N 1
ATOM 748 C CA . PHE A 1 92 ? -1.679 -9.820 12.467 1.00 96.69 92 PHE A CA 1
ATOM 749 C C . PHE A 1 92 ? -1.077 -9.888 11.054 1.00 96.69 92 PHE A C 1
ATOM 751 O O . PHE A 1 92 ? -0.595 -8.886 10.540 1.00 96.69 92 PHE A O 1
ATOM 758 N N . GLU A 1 93 ? -1.189 -11.050 10.407 1.00 97.62 93 GLU A N 1
ATOM 759 C CA . GLU A 1 93 ? -0.707 -11.268 9.045 1.00 97.62 93 GLU A CA 1
ATOM 760 C C . GLU A 1 93 ? -1.447 -10.391 8.025 1.00 97.62 93 GLU A C 1
ATOM 762 O O . GLU A 1 93 ? -0.816 -9.836 7.130 1.00 97.62 93 GLU A O 1
ATOM 767 N N . ASP A 1 94 ? -2.761 -10.202 8.180 1.00 98.25 94 ASP A N 1
ATOM 768 C CA . ASP A 1 94 ? -3.539 -9.277 7.349 1.00 98.25 94 ASP A CA 1
ATOM 769 C C . ASP A 1 94 ? -3.053 -7.832 7.499 1.00 98.25 94 ASP A C 1
ATOM 771 O O . ASP A 1 94 ? -2.891 -7.139 6.495 1.00 98.25 94 ASP A O 1
ATOM 775 N N . CYS A 1 95 ? -2.797 -7.377 8.730 1.00 97.88 95 CYS A N 1
ATOM 776 C CA . CYS A 1 95 ? -2.274 -6.034 8.976 1.00 97.88 95 CYS A CA 1
ATOM 777 C C . CYS A 1 95 ? -0.875 -5.861 8.371 1.00 97.88 95 CYS A C 1
ATOM 779 O O . CYS A 1 95 ? -0.644 -4.885 7.661 1.00 97.88 95 CYS A O 1
ATOM 781 N N . SER A 1 96 ? 0.035 -6.816 8.586 1.00 96.62 96 SER A N 1
ATOM 782 C CA . SER A 1 96 ? 1.375 -6.803 7.982 1.00 96.62 96 SER A CA 1
ATOM 783 C C . SER A 1 96 ? 1.315 -6.826 6.455 1.00 96.62 96 SER A C 1
ATOM 785 O O . SER A 1 96 ? 2.053 -6.102 5.792 1.00 96.62 96 SER A O 1
ATOM 787 N N . ARG A 1 97 ? 0.399 -7.611 5.880 1.00 97.19 97 ARG A N 1
ATOM 788 C CA . ARG A 1 97 ? 0.188 -7.682 4.433 1.00 97.19 97 ARG A CA 1
ATOM 789 C C . ARG A 1 97 ? -0.360 -6.380 3.870 1.00 97.19 97 ARG A C 1
ATOM 791 O O . ARG A 1 97 ? 0.088 -5.953 2.814 1.00 97.19 97 ARG A O 1
ATOM 798 N N . TYR A 1 98 ? -1.310 -5.748 4.550 1.00 98.12 98 TYR A N 1
ATOM 799 C CA . TYR A 1 98 ? -1.840 -4.465 4.104 1.00 98.12 98 TYR A CA 1
ATOM 800 C C . TYR A 1 98 ? -0.790 -3.358 4.185 1.00 98.12 98 TYR A C 1
ATOM 802 O O . TYR A 1 98 ? -0.650 -2.590 3.242 1.00 98.12 98 TYR A O 1
ATOM 810 N N . LEU A 1 99 ? 0.009 -3.337 5.253 1.00 98.06 99 LEU A N 1
ATOM 811 C CA . LEU A 1 99 ? 1.165 -2.451 5.364 1.00 98.06 99 LEU A CA 1
ATOM 812 C C . LEU A 1 99 ? 2.123 -2.649 4.183 1.00 98.06 99 LEU A C 1
ATOM 814 O O . LEU A 1 99 ? 2.483 -1.673 3.532 1.00 98.06 99 LEU A O 1
ATOM 818 N N . TYR A 1 100 ? 2.463 -3.894 3.844 1.00 98.12 100 TYR A N 1
ATOM 819 C CA . TYR A 1 100 ? 3.280 -4.176 2.664 1.00 98.12 100 TYR A CA 1
ATOM 820 C C . TYR A 1 100 ? 2.639 -3.654 1.372 1.00 98.12 100 TYR A C 1
ATOM 822 O O . TYR A 1 100 ? 3.334 -3.099 0.534 1.00 98.12 100 TYR A O 1
ATOM 830 N N . ILE A 1 101 ? 1.321 -3.794 1.20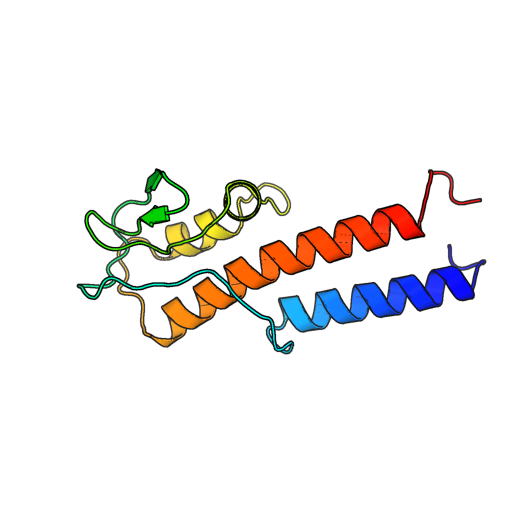1 1.00 97.75 101 ILE A N 1
ATOM 831 C CA . ILE A 1 101 ? 0.617 -3.271 0.020 1.00 97.75 101 ILE A CA 1
ATOM 832 C C . ILE A 1 101 ? 0.759 -1.749 -0.083 1.00 97.75 101 ILE A C 1
ATOM 834 O O . ILE A 1 101 ? 0.985 -1.250 -1.181 1.00 97.75 101 ILE A O 1
ATOM 838 N N . LEU A 1 102 ? 0.659 -1.016 1.029 1.00 98.06 102 LEU A N 1
ATOM 839 C CA . LEU A 1 102 ? 0.850 0.439 1.034 1.00 98.06 102 LEU A CA 1
ATOM 840 C C . LEU A 1 102 ? 2.271 0.819 0.591 1.00 98.06 102 LEU A C 1
ATOM 842 O O . LEU A 1 102 ? 2.427 1.654 -0.295 1.00 98.06 102 LEU A O 1
ATOM 846 N N . ALA A 1 103 ? 3.291 0.136 1.116 1.00 97.75 103 ALA A N 1
ATOM 847 C CA . ALA A 1 103 ? 4.676 0.334 0.685 1.00 97.75 103 ALA A CA 1
ATOM 848 C C . ALA A 1 103 ? 4.899 -0.067 -0.783 1.00 97.75 103 ALA A C 1
ATOM 850 O O . ALA A 1 103 ? 5.588 0.620 -1.531 1.00 97.75 103 ALA A O 1
ATOM 851 N N . ALA A 1 104 ? 4.281 -1.163 -1.228 1.00 98.00 104 ALA A N 1
ATOM 852 C CA . ALA A 1 104 ? 4.375 -1.636 -2.602 1.00 98.00 104 ALA A CA 1
ATOM 853 C C . ALA A 1 104 ? 3.757 -0.641 -3.591 1.00 98.00 104 ALA A C 1
ATOM 855 O O . ALA A 1 104 ? 4.271 -0.505 -4.700 1.00 98.00 104 ALA A O 1
ATOM 856 N N . ILE A 1 105 ? 2.680 0.053 -3.209 1.00 97.62 105 ILE A N 1
ATOM 857 C CA . ILE A 1 105 ? 2.091 1.133 -4.009 1.00 97.62 105 ILE A CA 1
ATOM 858 C C . ILE A 1 105 ? 3.100 2.269 -4.177 1.00 97.62 105 ILE A C 1
ATOM 860 O O . ILE A 1 105 ? 3.339 2.679 -5.311 1.00 97.62 105 ILE A O 1
ATOM 864 N N . GLU A 1 106 ? 3.729 2.726 -3.092 1.00 96.25 106 GLU A N 1
ATOM 865 C CA . GLU A 1 106 ? 4.712 3.814 -3.161 1.00 96.25 106 GLU A CA 1
ATOM 866 C C . GLU A 1 106 ? 5.896 3.450 -4.060 1.00 96.25 106 GLU A C 1
ATOM 868 O O . GLU A 1 106 ? 6.196 4.152 -5.024 1.00 96.25 106 GLU A O 1
ATOM 873 N N . GLN A 1 107 ? 6.474 2.268 -3.849 1.00 96.81 107 GLN A N 1
ATOM 874 C CA . GLN A 1 107 ? 7.583 1.782 -4.669 1.00 96.81 107 GLN A CA 1
ATOM 875 C C . GLN A 1 107 ? 7.189 1.564 -6.134 1.00 96.81 107 GLN A C 1
ATOM 877 O O . GLN A 1 107 ? 7.985 1.782 -7.048 1.00 96.81 107 GLN A O 1
ATOM 882 N N . THR A 1 108 ? 5.943 1.152 -6.387 1.00 97.12 108 THR A N 1
ATOM 883 C CA . THR A 1 108 ? 5.420 1.030 -7.753 1.00 97.12 108 THR A CA 1
ATOM 884 C C . THR A 1 108 ? 5.384 2.391 -8.439 1.00 97.12 108 THR A C 1
ATOM 886 O O . THR A 1 108 ? 5.786 2.476 -9.598 1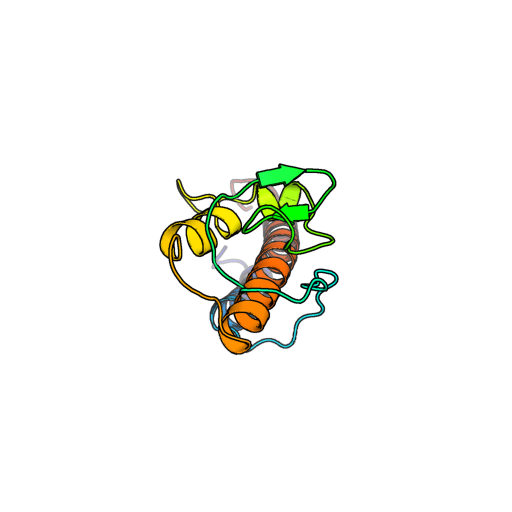.00 97.12 108 THR A O 1
ATOM 889 N N . ARG A 1 109 ? 4.949 3.449 -7.744 1.00 95.69 109 ARG A N 1
ATOM 890 C CA . ARG A 1 109 ? 4.911 4.809 -8.298 1.00 95.69 109 ARG A CA 1
ATOM 891 C C . ARG A 1 109 ? 6.307 5.291 -8.683 1.00 95.69 109 ARG A C 1
ATOM 893 O O . ARG A 1 109 ? 6.502 5.687 -9.827 1.00 95.69 109 ARG A O 1
ATOM 900 N N . GLU A 1 110 ? 7.283 5.156 -7.787 1.00 95.56 110 GLU A N 1
ATOM 901 C CA . GLU A 1 110 ? 8.669 5.546 -8.075 1.00 95.56 110 GLU A CA 1
ATOM 902 C C . GLU A 1 110 ? 9.265 4.781 -9.266 1.00 95.56 110 GLU A C 1
ATOM 904 O O . GLU A 1 110 ? 9.987 5.343 -10.091 1.00 95.56 110 GLU A O 1
ATOM 909 N N . LEU A 1 111 ? 8.998 3.475 -9.361 1.00 97.06 111 LEU A N 1
ATOM 910 C CA . LEU A 1 111 ? 9.483 2.660 -10.475 1.00 97.06 111 LEU A CA 1
ATOM 911 C C . LEU A 1 111 ? 8.796 3.026 -11.790 1.00 97.06 111 LEU A C 1
ATOM 913 O O . LEU A 1 111 ? 9.455 3.018 -12.827 1.00 97.06 111 LEU A O 1
ATOM 917 N N . MET A 1 112 ? 7.505 3.360 -11.761 1.00 95.50 112 MET A N 1
ATOM 918 C CA . MET A 1 112 ? 6.782 3.840 -12.940 1.00 95.50 112 MET A CA 1
ATOM 919 C C . MET A 1 112 ? 7.358 5.165 -13.446 1.00 95.50 112 MET A C 1
ATOM 921 O O . MET A 1 112 ? 7.626 5.272 -14.638 1.00 95.50 112 MET A O 1
ATOM 925 N N . GLU A 1 113 ? 7.645 6.117 -12.557 1.00 95.38 113 GLU A N 1
ATOM 926 C CA . GLU A 1 113 ? 8.294 7.384 -12.926 1.00 95.38 113 GLU A CA 1
ATOM 927 C C . GLU A 1 113 ? 9.670 7.144 -13.568 1.00 95.38 113 GLU A C 1
ATOM 929 O O . GLU A 1 113 ? 9.951 7.659 -14.650 1.00 95.38 113 GLU A O 1
ATOM 934 N N . LYS A 1 114 ? 10.496 6.267 -12.978 1.00 96.75 114 LYS A N 1
ATOM 935 C CA . LYS A 1 114 ? 11.803 5.881 -13.548 1.00 96.75 114 LYS A CA 1
ATOM 936 C C . LYS A 1 114 ? 11.671 5.213 -14.919 1.00 96.75 114 LYS A C 1
ATOM 938 O O . LYS A 1 114 ? 12.520 5.416 -15.786 1.00 96.75 114 LYS A O 1
ATOM 943 N N . ILE A 1 115 ? 10.638 4.392 -15.121 1.00 95.38 115 ILE A N 1
ATOM 944 C CA . ILE A 1 115 ? 10.350 3.766 -16.419 1.00 95.38 115 ILE A CA 1
ATOM 945 C C . ILE A 1 115 ? 9.985 4.838 -17.450 1.00 95.38 115 ILE A C 1
ATOM 947 O O . ILE A 1 115 ? 10.528 4.812 -18.555 1.00 95.38 115 ILE A O 1
ATOM 951 N N . ASP A 1 116 ? 9.111 5.779 -17.095 1.00 93.81 116 ASP A N 1
ATOM 952 C CA . ASP A 1 116 ? 8.678 6.853 -17.991 1.00 93.81 116 ASP A CA 1
ATOM 953 C C . ASP A 1 116 ? 9.856 7.757 -18.392 1.00 93.81 116 ASP A C 1
ATOM 955 O O . ASP A 1 116 ? 10.062 8.016 -19.581 1.00 93.81 116 ASP A O 1
ATOM 959 N N . GLU A 1 117 ? 10.700 8.153 -17.434 1.00 93.69 117 GLU A N 1
ATOM 960 C CA . GLU A 1 117 ? 11.935 8.912 -17.691 1.00 93.69 117 GLU A CA 1
ATOM 961 C C . GLU A 1 117 ? 12.888 8.173 -18.638 1.00 93.69 117 GLU A C 1
ATOM 963 O O . GLU A 1 117 ? 13.496 8.775 -19.526 1.00 93.69 117 GLU A O 1
ATOM 968 N N . MET A 1 118 ? 13.013 6.859 -18.459 1.00 92.25 118 MET A N 1
ATOM 969 C CA . MET A 1 118 ? 13.916 6.021 -19.239 1.00 92.25 118 MET A CA 1
ATOM 970 C C . MET A 1 118 ? 13.435 5.807 -20.676 1.00 92.25 118 MET A C 1
ATOM 972 O O . MET A 1 118 ? 14.255 5.711 -21.589 1.00 92.25 118 MET A O 1
ATOM 976 N N . ILE A 1 119 ? 12.120 5.733 -20.892 1.00 90.75 119 ILE A N 1
ATOM 977 C CA . ILE A 1 119 ? 11.527 5.637 -22.232 1.00 90.75 119 ILE A CA 1
ATOM 978 C C . ILE A 1 119 ? 11.620 6.983 -22.967 1.00 90.75 119 ILE A C 1
ATOM 980 O O . ILE A 1 119 ? 11.863 6.997 -24.178 1.00 90.75 119 ILE A O 1
ATOM 984 N N . GLY A 1 120 ? 11.439 8.099 -22.257 1.00 86.69 120 GLY A N 1
ATOM 985 C CA . GLY A 1 120 ? 11.375 9.433 -22.847 1.00 86.69 120 GLY A CA 1
ATOM 986 C C . GLY A 1 120 ? 10.072 9.665 -23.625 1.00 86.69 120 GLY A C 1
ATOM 987 O O . GLY A 1 120 ? 8.997 9.228 -23.223 1.00 86.69 120 GLY A O 1
ATOM 988 N N . GLU A 1 121 ? 10.143 10.379 -24.752 1.00 83.44 121 GLU A N 1
ATOM 989 C CA . GLU A 1 121 ? 8.956 10.717 -25.549 1.00 83.44 121 GLU A CA 1
ATOM 990 C C . GLU A 1 121 ? 8.575 9.631 -26.562 1.00 83.44 121 GLU A C 1
ATOM 992 O O . GLU A 1 121 ? 9.418 8.973 -27.176 1.00 83.44 121 GLU A O 1
ATOM 997 N N . PHE A 1 122 ? 7.271 9.505 -26.809 1.00 78.81 122 PHE A N 1
ATOM 998 C CA . PHE A 1 122 ? 6.746 8.687 -27.896 1.00 78.81 122 PHE A CA 1
ATOM 999 C C . PHE A 1 122 ? 6.643 9.497 -29.212 1.00 78.81 122 PHE A C 1
ATOM 1001 O O . PHE A 1 122 ? 6.143 10.622 -29.189 1.00 78.81 122 PHE A O 1
ATOM 1008 N N . PRO A 1 123 ? 7.008 8.933 -30.384 1.00 80.62 123 PRO A N 1
ATOM 1009 C CA . PRO A 1 123 ? 7.546 7.590 -30.572 1.00 80.62 123 PRO A CA 1
ATOM 1010 C C . PRO A 1 123 ? 8.987 7.478 -30.073 1.00 80.62 123 PRO A C 1
ATOM 1012 O O . PRO A 1 123 ? 9.800 8.370 -30.308 1.00 80.62 123 PRO A O 1
ATOM 1015 N N . ILE A 1 124 ? 9.288 6.337 -29.445 1.00 77.19 124 ILE A N 1
ATOM 1016 C CA . ILE A 1 124 ? 10.640 5.976 -29.006 1.00 77.19 124 ILE A CA 1
ATOM 1017 C C . ILE A 1 124 ? 11.551 6.010 -30.240 1.00 77.19 124 ILE A C 1
ATOM 1019 O O . ILE A 1 124 ? 11.312 5.244 -31.182 1.00 77.19 124 ILE A O 1
ATOM 1023 N N . LYS A 1 125 ? 12.531 6.920 -30.252 1.00 65.38 125 LYS A N 1
ATOM 1024 C CA . LYS A 1 125 ? 13.471 7.106 -31.369 1.00 65.38 125 LYS A CA 1
ATOM 1025 C C . LYS A 1 125 ? 14.521 6.003 -31.435 1.00 65.38 125 LYS A C 1
ATOM 1027 O O . LYS A 1 125 ? 14.888 5.466 -30.369 1.00 65.38 125 LYS A O 1
#

Foldseek 3Di:
DVVDPVLVVVLVVLVVVLVCLVVVNDDFDFPKDWPDDDQQAQADWDDDPLWTDSDDTTTIHNQDPQLQCDDDPPDRVLVVLSVVRHGHRADPVNRVVSRSSSRSSVSVVVSVVVNPVSQDDPPRD